Protein AF-A0A6J6ED28-F1 (afdb_monomer_lite)

Organism: NCBI:txid449393

Sequence (112 aa):
MGGDTSVIHVATDVDQGWDELAPYAMHEVNAYGDWAASAGIEGATGFVRVNDSDALRATGQYRVVTPEELVAELTEKGPFAFCMLHPLVGGLPPEFAWKSLKLIETQVIPNL

Foldseek 3Di:
DQEDQAAEFEDQDQVVLLVLPVVQQLLQLQVVQVVCVVVVNHPVVLRHHDDDSVSVVVSSNYGYYYLVVLQVSQVVSPDPYDYDHDLCRNNRDVVSSVNRVVCCVPRNVVSD

Radius of gyration: 14.66 Å; chains: 1; bounding box: 36×24×38 Å

Structure (mmCIF, N/CA/C/O backbone):
data_AF-A0A6J6ED28-F1
#
_entry.id   AF-A0A6J6ED28-F1
#
loop_
_atom_site.group_PDB
_atom_site.id
_atom_site.type_symbol
_atom_site.label_atom_id
_atom_site.label_alt_id
_atom_site.label_comp_id
_atom_site.label_asym_id
_atom_site.label_entity_id
_atom_site.label_seq_id
_atom_site.pdbx_PDB_ins_code
_atom_site.Cartn_x
_atom_site.Cartn_y
_atom_site.Cartn_z
_atom_site.occupancy
_atom_site.B_iso_or_equiv
_atom_site.auth_seq_id
_atom_site.auth_comp_id
_atom_site.auth_asym_id
_atom_site.auth_atom_id
_atom_site.pdbx_PDB_model_num
ATOM 1 N N . MET A 1 1 ? 11.953 -8.978 17.058 1.00 42.72 1 MET A N 1
ATOM 2 C CA . MET A 1 1 ? 11.614 -7.725 16.349 1.00 42.72 1 MET A CA 1
ATOM 3 C C . MET A 1 1 ? 10.558 -8.101 15.327 1.00 42.72 1 MET A C 1
ATOM 5 O O . MET A 1 1 ? 10.842 -8.989 14.540 1.00 42.72 1 MET A O 1
ATOM 9 N N . GLY A 1 2 ? 9.331 -7.590 15.458 1.00 48.22 2 GLY A N 1
ATOM 10 C CA . GLY A 1 2 ? 8.133 -8.209 14.863 1.00 48.22 2 GLY A CA 1
ATOM 11 C C . GLY A 1 2 ? 7.324 -7.321 13.916 1.00 48.22 2 GLY A C 1
ATOM 12 O O . GLY A 1 2 ? 6.167 -7.632 13.669 1.00 48.22 2 GLY A O 1
ATOM 13 N N . GLY A 1 3 ? 7.882 -6.214 13.422 1.00 54.81 3 GLY A N 1
ATOM 14 C CA . GLY A 1 3 ? 7.189 -5.363 12.452 1.00 54.81 3 GLY A CA 1
ATOM 15 C C . GLY A 1 3 ? 7.421 -5.815 11.014 1.00 54.81 3 GLY A C 1
ATOM 16 O O . GLY A 1 3 ? 8.478 -6.355 10.687 1.00 54.81 3 GLY A O 1
ATOM 17 N N . ASP A 1 4 ? 6.409 -5.591 10.182 1.00 71.56 4 ASP A N 1
ATOM 18 C CA . ASP A 1 4 ? 6.490 -5.743 8.730 1.00 71.56 4 ASP A CA 1
ATOM 19 C C . ASP A 1 4 ? 7.058 -4.439 8.143 1.00 71.56 4 ASP A C 1
ATOM 21 O O . ASP A 1 4 ? 6.666 -3.348 8.565 1.00 71.56 4 ASP A O 1
ATOM 25 N N . THR A 1 5 ? 8.017 -4.538 7.221 1.00 84.81 5 THR A N 1
ATOM 26 C CA . THR A 1 5 ? 8.599 -3.374 6.532 1.00 84.81 5 THR A CA 1
ATOM 27 C C . THR A 1 5 ? 7.833 -2.997 5.270 1.00 84.81 5 THR A C 1
ATOM 29 O O . THR A 1 5 ? 8.268 -2.096 4.560 1.00 84.81 5 THR A O 1
ATOM 32 N N . SER A 1 6 ? 6.724 -3.670 4.966 1.00 92.69 6 SER A N 1
ATOM 33 C CA . SER A 1 6 ? 5.786 -3.246 3.933 1.00 92.69 6 SER A CA 1
ATOM 34 C C . SER A 1 6 ? 5.198 -1.868 4.244 1.00 92.69 6 SER A C 1
ATOM 36 O O . SER A 1 6 ? 4.868 -1.571 5.396 1.00 92.69 6 SER A O 1
ATOM 38 N N . VAL A 1 7 ? 4.982 -1.064 3.210 1.00 95.06 7 VAL A N 1
ATOM 39 C CA . VAL A 1 7 ? 4.215 0.177 3.289 1.00 95.06 7 VAL A CA 1
ATOM 40 C C . VAL A 1 7 ? 2.747 -0.159 3.532 1.00 95.06 7 VAL A C 1
ATOM 42 O O . VAL A 1 7 ? 2.135 -0.878 2.741 1.00 95.06 7 VAL A O 1
ATOM 45 N N . ILE A 1 8 ? 2.166 0.410 4.584 1.00 97.06 8 ILE A N 1
ATOM 46 C CA . ILE A 1 8 ? 0.740 0.292 4.879 1.00 97.06 8 ILE A CA 1
ATOM 47 C C . ILE A 1 8 ? -0.027 1.511 4.358 1.00 97.06 8 ILE A C 1
ATOM 49 O O . ILE A 1 8 ? 0.326 2.660 4.638 1.00 97.06 8 ILE A O 1
ATOM 53 N N . HIS A 1 9 ? -1.125 1.244 3.654 1.00 97.88 9 HIS A N 1
ATOM 54 C CA . HIS A 1 9 ? -2.189 2.199 3.367 1.00 97.88 9 HIS A CA 1
ATOM 55 C C . HIS A 1 9 ? -3.496 1.687 3.986 1.00 97.88 9 HIS A C 1
ATOM 57 O O . HIS A 1 9 ? -3.907 0.560 3.722 1.00 97.88 9 HIS A O 1
ATOM 63 N N . VAL A 1 10 ? -4.145 2.488 4.832 1.00 98.31 10 VAL A N 1
ATOM 64 C CA . VAL A 1 10 ? -5.387 2.086 5.503 1.00 98.31 10 VAL A CA 1
ATOM 65 C C . VAL A 1 10 ? -6.585 2.596 4.712 1.00 98.31 10 VAL A C 1
ATOM 67 O O . VAL A 1 10 ? -6.660 3.785 4.405 1.00 98.31 10 VAL A O 1
ATOM 70 N N . ALA A 1 11 ? -7.531 1.710 4.411 1.00 98.38 11 ALA A N 1
ATOM 71 C CA . ALA A 1 11 ? -8.767 2.032 3.705 1.00 98.38 11 ALA A CA 1
ATOM 72 C C . ALA A 1 11 ? -9.943 1.233 4.283 1.00 98.38 11 ALA A C 1
ATOM 74 O O . ALA A 1 11 ? -9.768 0.115 4.748 1.00 98.38 11 ALA A O 1
ATOM 75 N N . THR A 1 12 ? -11.157 1.784 4.250 1.00 98.06 12 THR A N 1
ATOM 76 C CA . THR A 1 12 ? -12.366 1.054 4.692 1.00 98.06 12 THR A CA 1
ATOM 77 C C . THR A 1 12 ? -12.827 -0.003 3.687 1.00 98.06 12 THR A C 1
ATOM 79 O O . THR A 1 12 ? -13.580 -0.901 4.044 1.00 98.06 12 THR A O 1
ATOM 82 N N . ASP A 1 13 ? -12.396 0.123 2.432 1.00 98.19 13 ASP A N 1
ATOM 83 C CA . ASP A 1 13 ? -12.582 -0.849 1.359 1.00 98.19 13 ASP A CA 1
ATOM 84 C C . ASP A 1 13 ? -11.204 -1.102 0.735 1.00 98.19 13 ASP A C 1
ATOM 86 O O . ASP A 1 13 ? -10.541 -0.170 0.267 1.00 98.19 13 ASP A O 1
ATOM 90 N N . VAL A 1 14 ? -10.746 -2.352 0.798 1.00 98.00 14 VAL A N 1
ATOM 91 C CA . VAL A 1 14 ? -9.396 -2.736 0.372 1.00 98.00 14 VAL A CA 1
ATOM 92 C C . VAL A 1 14 ? -9.225 -2.600 -1.138 1.00 98.00 14 VAL A C 1
ATOM 94 O O . VAL A 1 14 ? -8.169 -2.156 -1.588 1.00 98.00 14 VAL A O 1
ATOM 97 N N . ASP A 1 15 ? -10.245 -2.939 -1.924 1.00 97.62 15 ASP A N 1
ATOM 98 C CA . ASP A 1 15 ? -10.158 -2.862 -3.381 1.00 97.62 15 ASP A CA 1
ATOM 99 C C . ASP A 1 15 ? -10.148 -1.405 -3.840 1.00 97.62 15 ASP A C 1
ATOM 101 O O . ASP A 1 15 ? -9.282 -1.023 -4.627 1.00 97.62 15 ASP A O 1
ATOM 105 N N . GLN A 1 16 ? -11.000 -0.558 -3.253 1.00 96.69 16 GLN A N 1
ATOM 106 C CA . GLN A 1 16 ? -10.952 0.882 -3.508 1.00 96.69 16 GLN A CA 1
ATOM 107 C C . GLN A 1 16 ? -9.605 1.491 -3.095 1.00 96.69 16 GLN A C 1
ATOM 109 O O . GLN A 1 16 ? -9.049 2.313 -3.823 1.00 96.69 16 GLN A O 1
ATOM 114 N N . GLY A 1 17 ? -9.065 1.104 -1.937 1.00 97.50 17 GLY A N 1
ATOM 115 C CA . GLY A 1 17 ? -7.763 1.598 -1.491 1.00 97.50 17 GLY A CA 1
ATOM 116 C C . GLY A 1 17 ? -6.635 1.197 -2.445 1.00 97.50 17 GLY A C 1
ATOM 117 O O . GLY A 1 17 ? -5.715 1.981 -2.678 1.00 97.50 17 GLY A O 1
ATOM 118 N N . TRP A 1 18 ? -6.717 0.015 -3.060 1.00 98.00 18 TRP A N 1
ATOM 119 C CA . TRP A 1 18 ? -5.779 -0.383 -4.107 1.00 98.00 18 TRP A CA 1
ATOM 120 C C . TRP A 1 18 ? -5.971 0.388 -5.408 1.00 98.00 18 TRP A C 1
ATOM 122 O O . TRP A 1 18 ? -4.967 0.752 -6.018 1.00 98.00 18 TRP A O 1
ATOM 132 N N . ASP A 1 19 ? -7.206 0.665 -5.819 1.00 97.50 19 ASP A N 1
ATOM 133 C CA . ASP A 1 19 ? -7.478 1.504 -6.991 1.00 97.50 19 ASP A CA 1
ATOM 134 C C . ASP A 1 19 ? -6.883 2.914 -6.818 1.00 97.50 19 ASP A C 1
ATOM 136 O O . ASP A 1 19 ? -6.331 3.479 -7.765 1.00 97.50 19 ASP A O 1
ATOM 140 N N . GLU A 1 20 ? -6.937 3.466 -5.599 1.00 96.19 20 GLU A N 1
ATOM 141 C CA . GLU A 1 20 ? -6.326 4.757 -5.256 1.00 96.19 20 GLU A CA 1
ATOM 142 C C . GLU A 1 20 ? -4.785 4.677 -5.195 1.00 96.19 20 GLU A C 1
ATOM 144 O O . GLU A 1 20 ? -4.099 5.562 -5.708 1.00 96.19 20 GLU A O 1
ATOM 149 N N . LEU A 1 21 ? -4.219 3.625 -4.591 1.00 97.81 21 LEU A N 1
ATOM 150 C CA . LEU A 1 21 ? -2.780 3.497 -4.323 1.00 97.81 21 LEU A CA 1
ATOM 151 C C . LEU A 1 21 ? -1.957 3.014 -5.529 1.00 97.81 21 LEU A C 1
ATOM 153 O O . LEU A 1 21 ? -0.855 3.518 -5.776 1.00 97.81 21 LEU A O 1
ATOM 157 N N . ALA A 1 22 ? -2.447 1.998 -6.246 1.00 97.69 22 ALA A N 1
ATOM 158 C CA . ALA A 1 22 ? -1.650 1.206 -7.182 1.00 97.69 22 ALA A CA 1
ATOM 159 C C . ALA A 1 22 ? -0.967 2.035 -8.280 1.00 97.69 22 ALA A C 1
ATOM 161 O O . ALA A 1 22 ? 0.220 1.799 -8.507 1.00 97.69 22 ALA A O 1
ATOM 162 N N . PRO A 1 23 ? -1.614 3.029 -8.925 1.00 97.69 23 PRO A N 1
ATOM 163 C CA . PRO A 1 23 ? -0.958 3.815 -9.971 1.00 97.69 23 PRO A CA 1
ATOM 164 C C . PRO A 1 23 ? 0.323 4.514 -9.490 1.00 97.69 23 PRO A C 1
ATOM 166 O O . PRO A 1 23 ? 1.302 4.600 -10.232 1.00 97.69 23 PRO A O 1
ATOM 169 N N . TYR A 1 24 ? 0.341 4.970 -8.235 1.00 98.00 24 TYR A N 1
ATOM 170 C CA . TYR A 1 24 ? 1.455 5.714 -7.646 1.00 98.00 24 TYR A CA 1
ATOM 171 C C . TYR A 1 24 ? 2.542 4.782 -7.112 1.00 98.00 24 TYR A C 1
ATOM 173 O O . TYR A 1 24 ? 3.724 4.983 -7.387 1.00 98.00 24 TYR A O 1
ATOM 181 N N . ALA A 1 25 ? 2.153 3.709 -6.423 1.00 97.44 25 ALA A N 1
ATOM 182 C CA . ALA A 1 25 ? 3.096 2.695 -5.962 1.00 97.44 25 ALA A CA 1
ATOM 183 C C . ALA A 1 25 ? 3.784 1.977 -7.138 1.00 97.44 25 ALA A C 1
ATOM 185 O O . ALA A 1 25 ? 4.997 1.781 -7.117 1.00 97.44 25 ALA A O 1
ATOM 186 N N . MET A 1 26 ? 3.054 1.670 -8.218 1.00 97.81 26 MET A N 1
ATOM 187 C CA . MET A 1 26 ? 3.650 1.134 -9.446 1.00 97.81 26 MET A CA 1
ATOM 188 C C . MET A 1 26 ? 4.622 2.128 -10.086 1.00 97.81 26 MET A C 1
ATOM 190 O O . MET A 1 26 ? 5.671 1.714 -10.574 1.00 97.81 26 MET A O 1
ATOM 194 N N . HIS A 1 27 ? 4.299 3.427 -10.095 1.00 97.44 27 HIS A N 1
ATOM 195 C CA . HIS A 1 27 ? 5.219 4.448 -10.596 1.00 97.44 27 HIS A CA 1
ATOM 196 C C . HIS A 1 27 ? 6.531 4.458 -9.800 1.00 97.44 27 HIS A C 1
ATOM 198 O O . HIS A 1 27 ? 7.600 4.420 -10.408 1.00 97.44 27 HIS A O 1
ATOM 204 N N . GLU A 1 28 ? 6.452 4.446 -8.467 1.00 96.25 28 GLU A N 1
ATOM 205 C CA . GLU A 1 28 ? 7.617 4.396 -7.578 1.00 96.25 28 GLU A CA 1
ATOM 206 C C . GLU A 1 28 ? 8.470 3.151 -7.847 1.00 96.25 28 GLU A C 1
ATOM 208 O O . GLU A 1 28 ? 9.645 3.257 -8.204 1.00 96.25 28 GLU A O 1
ATOM 213 N N . VAL A 1 29 ? 7.859 1.969 -7.759 1.00 95.69 29 VAL A N 1
ATOM 214 C CA . VAL A 1 29 ? 8.539 0.681 -7.934 1.00 95.69 29 VAL A CA 1
ATOM 215 C C . VAL A 1 29 ? 9.192 0.570 -9.308 1.00 95.69 29 VAL A C 1
ATOM 217 O O . VAL A 1 29 ? 10.341 0.142 -9.412 1.00 95.69 29 VAL A O 1
ATOM 220 N N . ASN A 1 30 ? 8.496 0.985 -10.366 1.00 96.81 30 ASN A N 1
ATOM 221 C CA . ASN A 1 30 ? 9.027 0.912 -11.723 1.00 96.81 30 ASN A CA 1
ATOM 222 C C . ASN A 1 30 ? 10.155 1.921 -11.946 1.00 96.81 30 ASN A C 1
ATOM 224 O O . ASN A 1 30 ? 11.156 1.566 -12.562 1.00 96.81 30 ASN A O 1
ATOM 228 N N . ALA A 1 31 ? 10.046 3.142 -11.415 1.00 96.06 31 ALA A N 1
ATOM 229 C CA . ALA A 1 31 ? 11.108 4.140 -11.520 1.00 96.06 31 ALA A CA 1
ATOM 230 C C . ALA A 1 31 ? 12.390 3.684 -10.804 1.00 96.06 31 ALA A C 1
ATOM 232 O O . ALA A 1 31 ? 13.479 3.757 -11.378 1.00 96.06 31 ALA A O 1
ATOM 233 N N . TYR A 1 32 ? 12.269 3.165 -9.578 1.00 94.12 32 TYR A N 1
ATOM 234 C CA . TYR A 1 32 ? 13.416 2.635 -8.839 1.00 94.12 32 TYR A CA 1
ATOM 235 C C . TYR A 1 32 ? 13.956 1.336 -9.443 1.00 94.12 32 TYR A C 1
ATOM 237 O O . TYR A 1 32 ? 15.171 1.139 -9.448 1.00 94.12 32 TYR A O 1
ATOM 245 N N . GLY A 1 33 ? 13.089 0.478 -9.983 1.00 94.38 33 GLY A N 1
ATOM 246 C CA . GLY A 1 33 ? 13.486 -0.738 -10.691 1.00 94.38 33 GLY A CA 1
ATOM 247 C C . GLY A 1 33 ? 14.286 -0.435 -11.960 1.00 94.38 33 GLY A C 1
ATOM 248 O O . GLY A 1 33 ? 15.363 -0.997 -12.157 1.00 94.38 33 GLY A O 1
ATOM 249 N N . ASP A 1 34 ? 13.814 0.506 -12.782 1.00 94.62 34 ASP A N 1
ATOM 250 C CA . ASP A 1 34 ? 14.508 0.940 -13.999 1.00 94.62 34 ASP A CA 1
ATOM 251 C C . ASP A 1 34 ? 15.860 1.589 -13.664 1.00 94.62 34 ASP A C 1
ATOM 253 O O . ASP A 1 34 ? 16.875 1.296 -14.301 1.00 94.62 34 ASP A O 1
ATOM 257 N N . TRP A 1 35 ? 15.900 2.431 -12.626 1.00 94.81 35 TRP A N 1
ATOM 258 C CA . TRP A 1 35 ? 17.147 3.009 -12.132 1.00 94.81 35 TRP A CA 1
ATOM 259 C C . TRP A 1 35 ? 18.133 1.929 -11.668 1.00 94.81 35 TRP A C 1
ATOM 261 O O . TRP A 1 35 ? 19.289 1.941 -12.096 1.00 94.81 35 TRP A O 1
ATOM 271 N N . ALA A 1 36 ? 17.687 0.976 -10.846 1.00 94.06 36 ALA A N 1
ATOM 272 C CA . ALA A 1 36 ? 18.531 -0.095 -10.323 1.00 94.06 36 ALA A CA 1
ATOM 273 C C . ALA A 1 36 ? 19.125 -0.956 -11.448 1.00 94.06 36 ALA A C 1
ATOM 275 O O . ALA A 1 36 ? 20.327 -1.221 -11.440 1.00 94.06 36 ALA A O 1
ATOM 276 N N . ALA A 1 37 ? 18.310 -1.309 -12.446 1.00 92.69 37 ALA A N 1
ATOM 277 C CA . ALA A 1 37 ? 18.763 -2.025 -13.634 1.00 92.69 37 ALA A CA 1
ATOM 278 C C . ALA A 1 37 ? 19.784 -1.208 -14.446 1.00 92.69 37 ALA A C 1
ATOM 280 O O . ALA A 1 37 ? 20.801 -1.737 -14.888 1.00 92.69 37 ALA A O 1
ATOM 281 N N . SER A 1 38 ? 19.567 0.103 -14.606 1.00 93.94 38 SER A N 1
ATOM 282 C CA . SER A 1 38 ? 20.517 0.975 -15.317 1.00 93.94 38 SER A CA 1
ATOM 283 C C . SER A 1 38 ? 21.874 1.094 -14.611 1.00 93.94 38 SER A C 1
ATOM 285 O O . SER A 1 38 ? 22.899 1.308 -15.258 1.00 93.94 38 SER A O 1
ATOM 287 N N . ALA A 1 39 ? 21.880 0.937 -13.286 1.00 94.31 39 ALA A N 1
ATOM 288 C CA . ALA A 1 39 ? 23.067 0.993 -12.446 1.00 94.31 39 ALA A CA 1
ATOM 289 C C . ALA A 1 39 ? 23.734 -0.383 -12.232 1.00 94.31 39 ALA A C 1
ATOM 291 O O . ALA A 1 39 ? 24.778 -0.440 -11.582 1.00 94.31 39 ALA A O 1
ATOM 292 N N . GLY A 1 40 ? 23.172 -1.475 -12.773 1.00 93.06 40 GLY A N 1
ATOM 293 C CA . GLY A 1 40 ? 23.692 -2.839 -12.602 1.00 93.06 40 GLY A CA 1
ATOM 294 C C . GLY A 1 40 ? 23.593 -3.360 -11.164 1.00 93.06 40 GLY A C 1
ATOM 295 O O . GLY A 1 40 ? 24.446 -4.130 -10.721 1.00 93.06 40 GLY A O 1
ATOM 296 N N . ILE A 1 41 ? 22.609 -2.866 -10.406 1.00 91.75 41 ILE A N 1
ATOM 297 C CA . ILE A 1 41 ? 22.349 -3.230 -9.004 1.00 91.75 41 ILE A CA 1
ATOM 298 C C . ILE A 1 41 ? 20.939 -3.802 -8.823 1.00 91.75 41 ILE A C 1
ATOM 300 O O . ILE A 1 41 ? 20.355 -3.724 -7.735 1.00 91.75 41 ILE A O 1
ATOM 304 N N . GLU A 1 42 ? 20.369 -4.365 -9.888 1.00 81.94 42 GLU A N 1
ATOM 305 C CA . GLU A 1 42 ? 19.097 -5.071 -9.835 1.00 81.94 42 GLU A CA 1
ATOM 306 C C . GLU A 1 42 ? 19.115 -6.144 -8.727 1.00 81.94 42 GLU A C 1
ATOM 308 O O . GLU A 1 42 ? 20.035 -6.951 -8.609 1.00 81.94 42 GLU A O 1
ATOM 313 N N . GLY A 1 43 ? 18.111 -6.114 -7.845 1.00 78.25 43 GLY A N 1
ATOM 314 C CA . GLY A 1 43 ? 17.999 -7.022 -6.696 1.00 78.25 43 GLY A CA 1
ATOM 315 C C . GLY A 1 43 ? 18.609 -6.517 -5.383 1.00 78.25 43 GLY A C 1
ATOM 316 O O . GLY A 1 43 ? 18.204 -6.991 -4.325 1.00 78.25 43 GLY A O 1
ATOM 317 N N . ALA A 1 44 ? 19.497 -5.516 -5.401 1.00 84.31 44 ALA A N 1
ATOM 318 C CA . ALA A 1 44 ? 20.023 -4.923 -4.164 1.00 84.31 44 ALA A CA 1
ATOM 319 C C . ALA A 1 44 ? 19.026 -3.963 -3.491 1.00 84.31 44 ALA A C 1
ATOM 321 O O . ALA A 1 44 ? 19.082 -3.746 -2.283 1.00 84.31 44 ALA A O 1
ATOM 322 N N . THR A 1 45 ? 18.122 -3.375 -4.275 1.00 85.25 45 THR A N 1
ATOM 323 C CA . THR A 1 45 ? 17.170 -2.352 -3.815 1.00 85.25 45 THR A CA 1
ATOM 324 C C . THR A 1 45 ? 15.825 -2.934 -3.384 1.00 85.25 45 THR A C 1
ATOM 326 O O . THR A 1 45 ? 15.045 -2.246 -2.737 1.00 85.25 45 THR A O 1
ATOM 329 N N . GLY A 1 46 ? 15.528 -4.177 -3.777 1.00 83.94 46 GLY A N 1
ATOM 330 C CA . GLY A 1 46 ? 14.207 -4.791 -3.634 1.00 83.94 46 GLY A CA 1
ATOM 331 C C . GLY A 1 46 ? 13.164 -4.305 -4.649 1.00 83.94 46 GLY A C 1
ATOM 332 O O . GLY A 1 46 ? 12.160 -4.984 -4.833 1.00 83.94 46 GLY A O 1
ATOM 333 N N . PHE A 1 47 ? 13.387 -3.194 -5.356 1.00 87.81 47 PHE A N 1
ATOM 334 C CA . PHE A 1 47 ? 12.447 -2.695 -6.361 1.00 87.81 47 PHE A CA 1
ATOM 335 C C . PHE A 1 47 ? 12.589 -3.466 -7.674 1.00 87.81 47 PHE A C 1
ATOM 337 O O . PHE A 1 47 ? 13.648 -3.461 -8.305 1.00 87.81 47 PHE A O 1
ATOM 344 N N . VAL A 1 48 ? 11.505 -4.123 -8.085 1.00 85.31 48 VAL A N 1
ATOM 345 C CA . VAL A 1 48 ? 11.415 -4.883 -9.335 1.00 85.31 48 VAL A CA 1
ATOM 346 C C . VAL A 1 48 ? 10.240 -4.354 -10.131 1.00 85.31 48 VAL A C 1
ATOM 348 O O . VAL A 1 48 ? 9.158 -4.174 -9.583 1.00 85.31 48 VAL A O 1
ATOM 351 N N . ARG A 1 49 ? 10.445 -4.136 -11.430 1.00 91.56 49 ARG A N 1
ATOM 352 C CA . ARG A 1 49 ? 9.394 -3.644 -12.317 1.00 91.56 49 ARG A CA 1
ATOM 353 C C . ARG A 1 49 ? 8.164 -4.561 -12.287 1.00 91.56 49 ARG A C 1
ATOM 355 O O . ARG A 1 49 ? 8.286 -5.771 -12.466 1.00 91.56 49 ARG A O 1
ATOM 362 N N . VAL A 1 50 ? 6.986 -3.966 -12.141 1.00 95.88 50 VAL A N 1
ATOM 363 C CA . VAL A 1 50 ? 5.672 -4.619 -12.173 1.00 95.88 50 VAL A CA 1
ATOM 364 C C . VAL A 1 50 ? 4.817 -4.061 -13.311 1.00 95.88 50 VAL A C 1
ATOM 366 O O . VAL A 1 50 ? 4.927 -2.888 -13.679 1.00 95.88 50 VAL A O 1
ATOM 369 N N . ASN A 1 51 ? 3.958 -4.909 -13.882 1.00 95.38 51 ASN A N 1
ATOM 370 C CA . A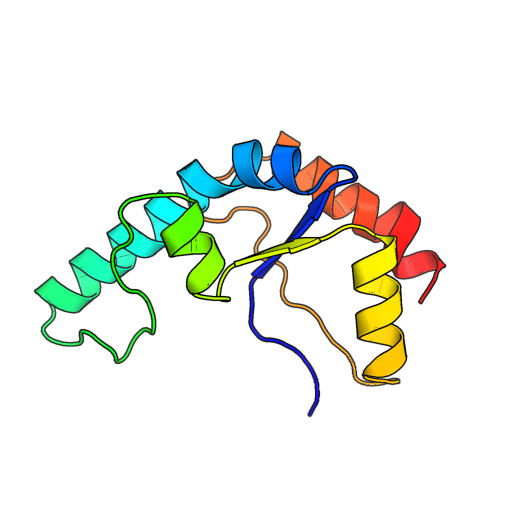SN A 1 51 ? 3.149 -4.560 -15.056 1.00 95.38 51 ASN A CA 1
ATOM 371 C C . ASN A 1 51 ? 1.693 -4.206 -14.720 1.00 95.38 51 ASN A C 1
ATOM 373 O O . ASN A 1 51 ? 1.037 -3.546 -15.522 1.00 95.38 51 ASN A O 1
ATOM 377 N N . ASP A 1 52 ? 1.201 -4.607 -13.548 1.00 96.81 52 ASP A N 1
ATOM 378 C CA . ASP A 1 52 ? -0.178 -4.399 -13.106 1.00 96.81 52 ASP A CA 1
ATOM 379 C C . ASP A 1 52 ? -0.287 -4.384 -11.567 1.00 96.81 52 ASP A C 1
ATOM 381 O O . ASP A 1 52 ? 0.693 -4.619 -10.849 1.00 96.81 52 ASP A O 1
ATOM 385 N N . SER A 1 53 ? -1.484 -4.052 -11.067 1.00 96.69 53 SER A N 1
ATOM 386 C CA . SER A 1 53 ? -1.771 -3.967 -9.629 1.00 96.69 53 SER A CA 1
ATOM 387 C C . SER A 1 53 ? -1.635 -5.322 -8.935 1.00 96.69 53 SER A C 1
ATOM 389 O O . SER A 1 53 ? -1.127 -5.370 -7.820 1.00 96.69 53 SER A O 1
ATOM 391 N N . ASP A 1 54 ? -2.011 -6.426 -9.583 1.00 96.75 54 ASP A N 1
ATOM 392 C CA . ASP A 1 54 ? -1.919 -7.761 -8.983 1.00 96.75 54 ASP A CA 1
ATOM 393 C C . ASP A 1 54 ? -0.458 -8.176 -8.775 1.00 96.75 54 ASP A C 1
ATOM 395 O O . ASP A 1 54 ? -0.090 -8.673 -7.708 1.00 96.75 54 ASP A O 1
ATOM 399 N N . ALA A 1 55 ? 0.407 -7.893 -9.751 1.00 96.75 55 ALA A N 1
ATOM 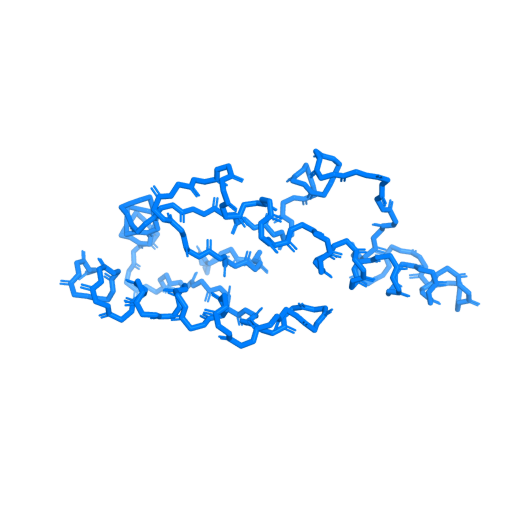400 C CA . ALA A 1 55 ? 1.845 -8.079 -9.631 1.00 96.75 55 ALA A CA 1
ATOM 401 C C . ALA A 1 55 ? 2.433 -7.210 -8.510 1.00 96.75 55 ALA A C 1
ATOM 403 O O . ALA A 1 55 ? 3.272 -7.696 -7.752 1.00 96.75 55 ALA A O 1
ATOM 404 N N . LEU A 1 56 ? 1.974 -5.959 -8.362 1.00 96.44 56 LEU A N 1
ATOM 405 C CA . LEU A 1 56 ? 2.368 -5.091 -7.248 1.00 96.44 56 LEU A CA 1
ATOM 406 C C . LEU A 1 56 ? 1.933 -5.675 -5.894 1.00 96.44 56 LEU A C 1
ATOM 408 O O . LEU A 1 56 ? 2.759 -5.773 -4.987 1.00 96.44 56 LEU A O 1
ATOM 412 N N . ARG A 1 57 ? 0.670 -6.099 -5.760 1.00 95.75 57 ARG A N 1
ATOM 413 C CA . ARG A 1 57 ? 0.120 -6.742 -4.551 1.00 95.75 57 ARG A CA 1
ATOM 414 C C . ARG A 1 57 ? 0.951 -7.964 -4.156 1.00 95.75 57 ARG A C 1
ATOM 416 O O . ARG A 1 57 ? 1.317 -8.120 -2.993 1.00 95.75 57 ARG A O 1
ATOM 423 N N . ALA A 1 58 ? 1.314 -8.792 -5.136 1.00 94.81 58 ALA A N 1
ATOM 424 C CA . ALA A 1 58 ? 2.103 -10.002 -4.929 1.00 94.81 58 ALA A CA 1
ATOM 425 C C . ALA A 1 58 ? 3.533 -9.739 -4.421 1.00 94.81 58 ALA A C 1
ATOM 427 O O . ALA A 1 58 ? 4.146 -10.647 -3.861 1.00 94.81 58 ALA A O 1
ATOM 428 N N . THR A 1 59 ? 4.070 -8.519 -4.572 1.00 92.69 59 THR A N 1
ATOM 429 C CA . THR A 1 59 ? 5.389 -8.172 -4.010 1.00 92.69 59 THR A CA 1
ATOM 430 C C . THR A 1 59 ? 5.397 -8.150 -2.482 1.00 92.69 59 THR A C 1
ATOM 432 O O . THR A 1 59 ? 6.459 -8.297 -1.881 1.00 92.69 59 THR A O 1
ATOM 435 N N . GLY A 1 60 ? 4.243 -7.901 -1.850 1.00 93.12 60 GLY A N 1
ATOM 436 C CA . GLY A 1 60 ? 4.137 -7.665 -0.409 1.00 93.12 60 GLY A CA 1
ATOM 437 C C . GLY A 1 60 ? 4.786 -6.363 0.079 1.00 93.12 60 GLY A C 1
ATOM 438 O O . GLY A 1 60 ? 4.752 -6.086 1.272 1.00 93.12 60 GLY A O 1
ATOM 439 N N . GLN A 1 61 ? 5.362 -5.541 -0.808 1.00 93.31 61 GLN A N 1
ATOM 440 C CA . GLN A 1 61 ? 6.003 -4.274 -0.426 1.00 93.31 61 GLN A CA 1
ATOM 441 C C . GLN A 1 61 ? 4.994 -3.197 -0.045 1.00 93.31 61 GLN A C 1
ATOM 443 O O . GLN A 1 61 ? 5.314 -2.309 0.741 1.00 93.31 61 GLN A O 1
ATOM 448 N N . TYR A 1 62 ? 3.781 -3.293 -0.583 1.00 96.00 62 TYR A N 1
ATOM 449 C CA . TYR A 1 62 ? 2.667 -2.404 -0.299 1.00 96.00 62 TYR A CA 1
ATOM 450 C C . TYR A 1 62 ? 1.476 -3.251 0.104 1.00 96.00 62 TYR A C 1
ATOM 452 O O . TYR A 1 62 ? 1.209 -4.295 -0.496 1.00 96.00 62 TYR A O 1
ATOM 460 N N . ARG A 1 63 ? 0.756 -2.795 1.120 1.00 97.19 63 ARG A N 1
ATOM 461 C CA . ARG A 1 63 ? -0.435 -3.463 1.622 1.00 97.19 63 ARG A CA 1
ATOM 462 C C . ARG A 1 63 ? -1.513 -2.420 1.847 1.00 97.19 63 ARG A C 1
ATOM 464 O O . ARG A 1 63 ? -1.287 -1.422 2.532 1.00 97.19 63 ARG A O 1
ATOM 471 N N . VAL A 1 64 ? -2.683 -2.680 1.283 1.00 98.25 64 VAL A N 1
ATOM 472 C CA . VAL A 1 64 ? -3.912 -1.989 1.660 1.00 98.25 64 VAL A CA 1
ATOM 473 C C . VAL A 1 64 ? -4.640 -2.877 2.654 1.00 98.25 64 VAL A C 1
ATOM 475 O O . VAL A 1 64 ? -4.841 -4.058 2.375 1.00 98.25 64 VAL A O 1
ATOM 478 N N . VAL A 1 65 ? -4.982 -2.322 3.810 1.00 98.25 65 VAL A N 1
ATOM 479 C CA . VAL A 1 65 ? -5.657 -3.039 4.900 1.00 98.25 65 VAL A CA 1
ATOM 480 C C . VAL A 1 65 ? -6.762 -2.179 5.494 1.00 98.25 65 VAL A C 1
ATOM 482 O O . VAL A 1 65 ? -6.716 -0.947 5.427 1.00 98.25 65 VAL A O 1
ATOM 485 N N . THR A 1 66 ? -7.737 -2.827 6.113 1.00 98.69 66 THR A N 1
ATOM 486 C CA . THR A 1 66 ? -8.737 -2.156 6.945 1.00 98.69 66 THR A CA 1
ATOM 487 C C . THR A 1 66 ? -8.158 -1.737 8.300 1.00 98.69 66 THR A C 1
ATOM 489 O O . THR A 1 66 ? -7.145 -2.294 8.746 1.00 98.69 66 THR A O 1
ATOM 492 N N . PRO A 1 67 ? -8.769 -0.752 8.988 1.00 98.62 67 PRO A N 1
ATOM 493 C CA . PRO A 1 67 ? -8.387 -0.409 10.355 1.00 98.62 67 PRO A CA 1
ATOM 494 C C . PRO A 1 67 ? -8.421 -1.618 11.297 1.00 98.62 67 PRO A C 1
ATOM 496 O O . PRO A 1 67 ? -7.492 -1.810 12.079 1.00 98.62 67 PRO A O 1
ATOM 499 N N . GLU A 1 68 ? -9.456 -2.452 11.194 1.00 98.62 68 GLU A N 1
ATOM 500 C CA . GLU A 1 68 ? -9.659 -3.630 12.036 1.00 98.62 68 GLU A CA 1
ATOM 501 C C . GLU A 1 68 ? -8.571 -4.686 11.820 1.00 98.62 68 GLU A C 1
ATOM 503 O O . GLU A 1 68 ? -8.042 -5.234 12.789 1.00 98.62 68 GLU A O 1
ATOM 508 N N . GLU A 1 69 ? -8.198 -4.944 10.563 1.00 98.25 69 GLU A N 1
ATOM 509 C CA . GLU A 1 69 ? -7.101 -5.858 10.227 1.00 98.25 69 GLU A CA 1
ATOM 510 C C . GLU A 1 69 ? -5.766 -5.356 10.782 1.00 98.25 69 GLU A C 1
ATOM 512 O O . GLU A 1 69 ? -5.010 -6.139 11.360 1.00 98.25 69 GLU A O 1
ATOM 517 N N . LEU A 1 70 ? -5.484 -4.052 10.656 1.00 97.62 70 LEU A N 1
ATOM 518 C CA . LEU A 1 70 ? -4.236 -3.483 11.162 1.00 97.62 70 LEU A CA 1
ATOM 519 C C . LEU A 1 70 ? -4.162 -3.533 12.693 1.00 97.62 70 LEU A C 1
ATOM 521 O O . LEU A 1 70 ? -3.102 -3.840 13.237 1.00 97.62 70 LEU A O 1
ATOM 525 N N . VAL A 1 71 ? -5.271 -3.263 13.389 1.00 98.12 71 VAL A N 1
ATOM 526 C CA . VAL A 1 71 ? -5.354 -3.413 14.850 1.00 98.12 71 VAL A CA 1
ATOM 527 C C . VAL A 1 71 ? -5.073 -4.858 15.247 1.00 98.12 71 VAL A C 1
ATOM 529 O O . VAL A 1 71 ? -4.169 -5.097 16.043 1.00 98.12 71 VAL A O 1
ATOM 532 N N . ALA A 1 72 ? -5.781 -5.822 14.650 1.00 97.81 72 ALA A N 1
ATOM 533 C CA . ALA A 1 72 ? -5.604 -7.238 14.960 1.00 97.81 72 ALA A CA 1
ATOM 534 C C . ALA A 1 72 ? -4.149 -7.693 14.757 1.00 97.81 72 ALA A C 1
ATOM 536 O O . ALA A 1 72 ? -3.570 -8.329 15.640 1.00 97.81 72 ALA A O 1
ATOM 537 N N . GLU A 1 73 ? -3.535 -7.306 13.635 1.00 95.62 73 GLU A N 1
ATOM 538 C CA . GLU A 1 73 ? -2.145 -7.636 13.321 1.00 95.62 73 GLU A CA 1
ATOM 539 C C . GLU A 1 73 ? -1.155 -7.034 14.331 1.00 95.62 73 GLU A C 1
ATOM 541 O O . GLU A 1 73 ? -0.236 -7.716 14.794 1.00 95.62 73 GLU A O 1
ATOM 546 N N . LEU A 1 74 ? -1.310 -5.753 14.677 1.00 95.62 74 LEU A N 1
ATOM 547 C CA . LEU A 1 74 ? -0.409 -5.080 15.614 1.00 95.62 74 LEU A CA 1
ATOM 548 C C . LEU A 1 74 ? -0.573 -5.618 17.042 1.00 95.62 74 LEU A C 1
ATOM 550 O O . LEU A 1 74 ? 0.431 -5.826 17.725 1.00 95.62 74 LEU A O 1
ATOM 554 N N . THR A 1 75 ? -1.801 -5.915 17.475 1.00 96.25 75 THR A N 1
ATOM 555 C CA . THR A 1 75 ? -2.067 -6.547 18.773 1.00 96.25 75 THR A CA 1
ATOM 556 C C . THR A 1 75 ? -1.438 -7.940 18.854 1.00 96.25 75 THR A C 1
ATOM 558 O O . THR A 1 75 ? -0.783 -8.252 19.850 1.00 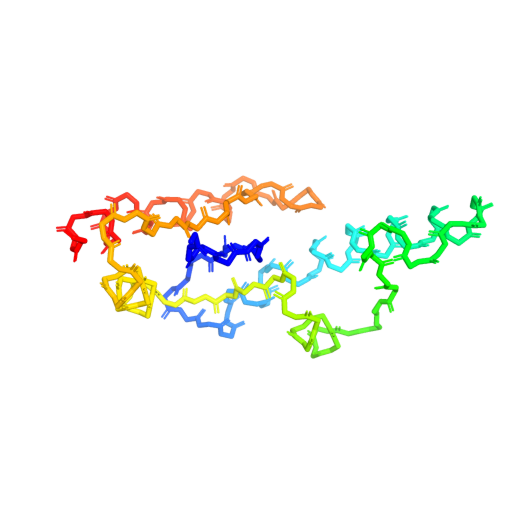96.25 75 THR A O 1
ATOM 561 N N . GLU A 1 76 ? -1.567 -8.766 17.808 1.00 95.88 76 GLU A N 1
ATOM 562 C CA . GLU A 1 76 ? -0.953 -10.103 17.751 1.00 95.88 76 GLU A CA 1
ATOM 563 C C . GLU A 1 76 ? 0.581 -10.036 17.845 1.00 95.88 76 GLU A C 1
ATOM 565 O O . GLU A 1 76 ? 1.211 -10.829 18.549 1.00 95.88 76 GLU A O 1
ATOM 570 N N . LYS A 1 77 ? 1.192 -9.042 17.190 1.00 93.38 77 LYS A N 1
ATOM 571 C CA . LYS A 1 77 ? 2.645 -8.798 17.211 1.00 93.38 77 LYS A CA 1
ATOM 572 C C . LYS A 1 77 ? 3.163 -8.270 18.558 1.00 93.38 77 LYS A C 1
ATOM 574 O O . LYS A 1 77 ? 4.376 -8.302 18.802 1.00 93.38 77 LYS A O 1
ATOM 579 N N . GLY A 1 78 ? 2.273 -7.831 19.448 1.00 93.50 78 GLY A N 1
ATOM 580 C CA . GLY A 1 78 ? 2.573 -7.469 20.830 1.00 93.50 78 GLY A CA 1
ATOM 581 C C . GLY A 1 78 ? 3.115 -6.042 21.023 1.00 93.50 78 GLY A C 1
ATOM 582 O O . GLY A 1 78 ? 3.121 -5.227 20.106 1.00 93.50 78 GLY A O 1
ATOM 583 N N . PRO A 1 79 ? 3.624 -5.708 22.225 1.00 90.56 79 PRO A N 1
ATOM 584 C CA . PRO A 1 79 ? 3.849 -4.321 22.667 1.00 90.56 79 PRO A CA 1
ATOM 585 C C . PRO A 1 79 ? 4.959 -3.559 21.924 1.00 90.56 79 PRO A C 1
ATOM 587 O O . PRO A 1 79 ? 5.139 -2.365 22.141 1.00 90.56 79 PRO A O 1
ATOM 590 N N . PHE A 1 80 ? 5.727 -4.242 21.073 1.00 90.38 80 PHE A N 1
ATOM 591 C CA . PHE A 1 80 ? 6.776 -3.643 20.242 1.00 90.38 80 PHE A CA 1
ATOM 592 C C . PHE A 1 80 ? 6.448 -3.732 18.746 1.00 90.38 80 PHE A C 1
ATOM 594 O O . PHE A 1 80 ? 7.349 -3.616 17.909 1.00 90.38 80 PHE A O 1
ATOM 601 N N . ALA A 1 81 ? 5.186 -4.003 18.407 1.00 92.3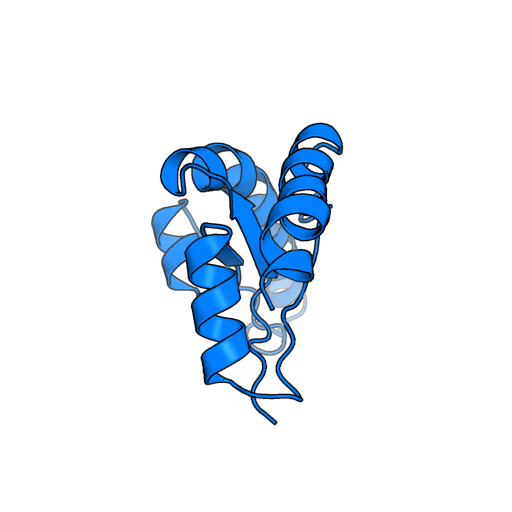1 81 ALA A N 1
ATOM 602 C CA . ALA A 1 81 ? 4.717 -3.985 17.036 1.00 92.31 81 ALA A CA 1
ATOM 603 C C . ALA A 1 81 ? 4.859 -2.583 16.436 1.00 92.31 81 ALA A C 1
ATOM 605 O O . ALA A 1 81 ? 4.687 -1.566 17.108 1.00 92.31 81 ALA A O 1
ATOM 606 N N . PHE A 1 82 ? 5.174 -2.542 15.148 1.00 92.38 82 PHE A N 1
ATOM 607 C CA . PHE A 1 82 ? 5.184 -1.320 14.363 1.00 92.38 82 PHE A CA 1
ATOM 608 C C . PHE A 1 82 ? 4.698 -1.630 12.949 1.00 92.38 82 PHE A C 1
ATOM 610 O O . PHE A 1 82 ? 4.797 -2.769 12.482 1.00 92.38 82 PHE A O 1
ATOM 617 N N . CYS A 1 83 ? 4.206 -0.599 12.272 1.00 93.81 83 CYS A N 1
ATOM 618 C CA . CYS A 1 83 ? 3.937 -0.603 10.840 1.00 93.81 83 CYS A CA 1
ATOM 619 C C . CYS A 1 83 ? 4.704 0.546 10.179 1.00 93.81 83 CYS A C 1
ATOM 621 O O . CYS A 1 83 ? 5.083 1.515 10.845 1.00 93.81 83 CYS A O 1
ATOM 623 N N . MET A 1 84 ? 4.956 0.431 8.876 1.00 95.12 84 MET A N 1
ATOM 624 C CA . MET A 1 84 ? 5.635 1.466 8.107 1.00 95.12 84 MET A CA 1
ATOM 625 C C . MET A 1 84 ? 4.620 2.270 7.296 1.00 95.12 84 MET A C 1
ATOM 627 O O . MET A 1 84 ? 3.829 1.711 6.539 1.00 95.12 84 MET A O 1
ATOM 631 N N . LEU A 1 85 ? 4.641 3.591 7.469 1.00 95.88 85 LEU A N 1
ATOM 632 C CA . LEU A 1 85 ? 3.788 4.516 6.730 1.00 95.88 85 LEU A CA 1
ATOM 633 C C . LEU A 1 85 ? 4.638 5.273 5.711 1.00 95.88 85 LEU A C 1
ATOM 635 O O . LEU A 1 85 ? 5.603 5.941 6.081 1.00 95.88 85 LEU A O 1
ATOM 639 N N . HIS A 1 86 ? 4.230 5.225 4.445 1.00 95.50 86 HIS A N 1
ATOM 640 C CA . HIS A 1 86 ? 4.799 6.038 3.365 1.00 95.50 86 HIS A CA 1
ATOM 641 C C . HIS A 1 86 ? 3.671 6.799 2.651 1.00 95.50 86 HIS A C 1
ATOM 643 O O . HIS A 1 86 ? 3.274 6.455 1.539 1.00 95.50 86 HIS A O 1
ATOM 649 N N . PRO A 1 87 ? 3.067 7.799 3.323 1.00 94.00 87 PRO A N 1
ATOM 650 C CA . PRO A 1 87 ? 1.783 8.372 2.920 1.00 94.00 87 PRO A CA 1
ATOM 651 C C . PRO A 1 87 ? 1.807 9.120 1.579 1.00 94.00 87 PRO A C 1
ATOM 653 O O . PRO A 1 87 ? 0.747 9.351 1.017 1.00 94.00 87 PRO A O 1
ATOM 656 N N . LEU A 1 88 ? 2.978 9.487 1.051 1.00 95.94 88 LEU A N 1
ATOM 657 C CA . LEU A 1 88 ? 3.132 10.196 -0.231 1.00 95.94 88 LEU A CA 1
ATOM 658 C C . LEU A 1 88 ? 3.876 9.353 -1.282 1.00 95.94 88 LEU A C 1
ATOM 660 O O . LEU A 1 88 ? 4.510 9.898 -2.188 1.00 95.94 88 LEU A O 1
ATOM 664 N N . VAL A 1 89 ? 3.806 8.027 -1.135 1.00 94.88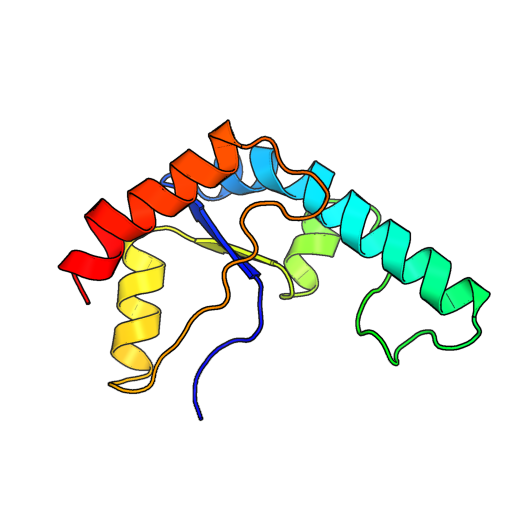 89 VAL A N 1
ATOM 665 C CA . VAL A 1 89 ? 4.310 7.010 -2.070 1.00 94.88 89 VAL A CA 1
ATOM 666 C C . VAL A 1 89 ? 4.127 7.412 -3.528 1.00 94.88 89 VAL A C 1
ATOM 668 O O . VAL A 1 89 ? 3.014 7.703 -3.957 1.00 94.88 89 VAL A O 1
ATOM 671 N N . GLY A 1 90 ? 5.224 7.448 -4.290 1.00 94.62 90 GLY A N 1
ATOM 672 C CA . GLY A 1 90 ? 5.188 7.732 -5.729 1.00 94.62 90 GLY A CA 1
ATOM 673 C C . GLY A 1 90 ? 4.468 9.024 -6.140 1.00 94.62 90 GLY A C 1
ATOM 674 O O . GLY A 1 90 ? 4.033 9.132 -7.285 1.00 94.62 90 GLY A O 1
ATOM 675 N N . GLY A 1 91 ? 4.308 9.991 -5.227 1.00 95.50 91 GLY A N 1
ATOM 676 C CA . GLY A 1 91 ? 3.537 11.211 -5.470 1.00 95.50 91 GLY A CA 1
ATOM 677 C C . GLY A 1 91 ? 2.023 11.060 -5.283 1.00 95.50 91 GLY A C 1
ATOM 678 O O . GLY A 1 91 ? 1.273 11.820 -5.896 1.00 95.50 91 GLY A O 1
ATOM 679 N N . LEU A 1 92 ? 1.575 10.105 -4.457 1.00 97.06 92 LEU A N 1
ATOM 680 C CA . LEU A 1 92 ? 0.170 9.934 -4.077 1.00 97.06 92 LEU A CA 1
ATOM 681 C C . LEU A 1 92 ? -0.433 11.282 -3.627 1.00 97.06 92 LEU A C 1
ATOM 683 O O . LEU A 1 92 ? 0.153 11.957 -2.771 1.00 97.06 92 LEU A O 1
ATOM 687 N N . PRO A 1 93 ? -1.597 11.681 -4.174 1.00 97.31 93 PRO A N 1
ATOM 688 C CA . PRO A 1 93 ? -2.246 12.924 -3.804 1.00 97.31 93 PRO A CA 1
ATOM 689 C C . PRO A 1 93 ? -2.493 13.035 -2.292 1.00 97.31 93 PRO A C 1
ATOM 691 O O . PRO A 1 93 ? -2.943 12.065 -1.664 1.00 97.31 93 PRO A O 1
ATOM 694 N N . PRO A 1 94 ? -2.231 14.210 -1.682 1.00 97.44 94 PRO A N 1
ATOM 695 C CA . PRO A 1 94 ? -2.368 14.397 -0.242 1.00 97.44 94 PRO A CA 1
ATOM 696 C C . PRO A 1 94 ? -3.748 14.030 0.306 1.00 97.44 94 PRO A C 1
ATOM 698 O O . PRO A 1 94 ? -3.852 13.597 1.446 1.00 97.44 94 PRO A O 1
ATOM 701 N N . GLU A 1 95 ? -4.818 14.186 -0.469 1.00 96.94 95 GLU A N 1
ATOM 702 C CA . GLU A 1 95 ? -6.168 13.810 -0.063 1.00 96.94 95 GLU A CA 1
ATOM 703 C C . GLU A 1 95 ? -6.297 12.316 0.259 1.00 96.94 95 GLU A C 1
ATOM 705 O O . GLU A 1 95 ? -6.897 11.982 1.280 1.00 96.94 95 GLU A O 1
ATOM 710 N N . PHE A 1 96 ? -5.694 11.425 -0.535 1.00 96.00 96 PHE A N 1
ATOM 711 C CA . PHE A 1 96 ? -5.714 9.979 -0.287 1.00 96.00 96 PHE A CA 1
ATOM 712 C C . PHE A 1 96 ? -4.815 9.616 0.894 1.00 96.00 96 PHE A C 1
ATOM 714 O O . PHE A 1 96 ? -5.208 8.848 1.773 1.00 96.00 96 PHE A O 1
ATOM 721 N N . ALA A 1 97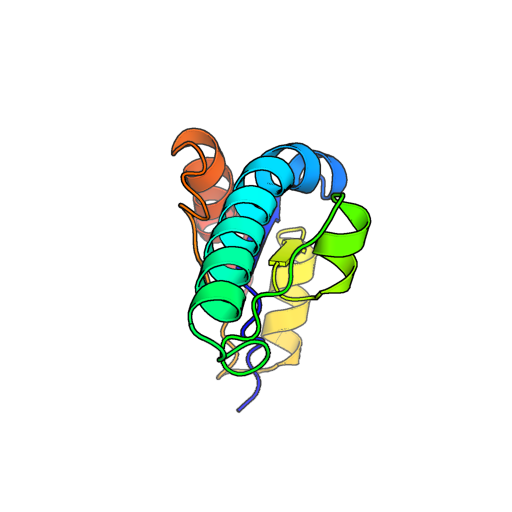 ? -3.647 10.256 0.983 1.00 96.88 97 ALA A N 1
ATOM 722 C CA . ALA A 1 97 ? -2.762 10.144 2.136 1.00 96.88 97 ALA A CA 1
ATOM 723 C C . ALA A 1 97 ? -3.489 10.499 3.446 1.00 96.88 97 ALA A C 1
ATOM 725 O O . ALA A 1 97 ? -3.452 9.751 4.424 1.00 96.88 97 ALA A O 1
ATOM 726 N N . TRP A 1 98 ? -4.211 11.623 3.451 1.00 97.94 98 TRP A N 1
ATOM 727 C CA . TRP A 1 98 ? -4.970 12.096 4.603 1.00 97.94 98 TRP A CA 1
ATOM 728 C C . TRP A 1 98 ? -6.136 11.187 4.975 1.00 97.94 98 TRP A C 1
ATOM 730 O O . TRP A 1 98 ? -6.416 11.066 6.167 1.00 97.94 98 TRP A O 1
ATOM 740 N N . LYS A 1 99 ? -6.817 10.554 4.009 1.00 97.38 99 LYS A N 1
ATOM 741 C CA . LYS A 1 99 ? -7.856 9.555 4.311 1.00 97.38 99 LYS A CA 1
ATOM 742 C C . LYS A 1 99 ? -7.274 8.422 5.163 1.00 97.38 99 LYS A C 1
ATOM 744 O O . LYS A 1 99 ? -7.778 8.179 6.256 1.00 97.38 99 LYS A O 1
ATOM 749 N N . SER A 1 100 ? -6.175 7.815 4.710 1.00 98.00 100 SER A N 1
ATOM 750 C CA . SER A 1 100 ? -5.483 6.733 5.426 1.00 98.00 100 SER A CA 1
ATOM 751 C C . SER A 1 100 ? -4.983 7.179 6.806 1.00 98.00 100 SER A C 1
ATOM 753 O O . SER A 1 100 ? -5.292 6.551 7.819 1.00 98.00 100 SER A O 1
ATOM 755 N N . LEU A 1 101 ? -4.298 8.327 6.889 1.00 98.31 101 LEU A N 1
ATOM 756 C CA . LEU A 1 101 ? -3.779 8.846 8.162 1.00 98.31 101 LEU A CA 1
ATOM 757 C C . LEU A 1 101 ? -4.888 9.148 9.181 1.00 98.31 101 LEU A C 1
ATOM 759 O O . LEU A 1 101 ? -4.713 8.877 10.367 1.00 98.31 101 LEU A O 1
ATOM 763 N N . LYS A 1 102 ? -6.043 9.658 8.738 1.00 98.62 102 LYS A N 1
ATOM 764 C CA . LYS A 1 102 ? -7.194 9.879 9.625 1.00 98.62 102 LYS A CA 1
ATOM 765 C C . LYS A 1 102 ? -7.796 8.573 10.127 1.00 98.62 102 LYS A C 1
ATOM 767 O O . LYS A 1 102 ? -8.220 8.519 11.277 1.00 98.62 102 LYS A O 1
ATOM 772 N N . LEU A 1 103 ? -7.837 7.522 9.307 1.00 98.62 103 LEU A N 1
ATOM 773 C CA . LEU A 1 103 ? -8.268 6.196 9.764 1.00 98.62 103 LEU A CA 1
ATOM 774 C C . LEU A 1 103 ? -7.304 5.645 10.819 1.00 98.62 103 LEU A C 1
ATOM 776 O O . LEU A 1 103 ? -7.748 5.133 11.844 1.00 98.62 103 LEU A O 1
ATOM 780 N N . ILE A 1 104 ? -5.997 5.838 10.632 1.00 98.31 104 ILE A N 1
ATOM 781 C CA . ILE A 1 104 ? -4.998 5.468 11.640 1.00 98.31 104 ILE A CA 1
ATOM 782 C C . ILE A 1 104 ? -5.240 6.224 12.953 1.00 98.31 104 ILE A C 1
ATOM 784 O O . ILE A 1 104 ? -5.330 5.606 14.012 1.00 98.31 104 ILE A O 1
ATOM 788 N N . GLU A 1 105 ? -5.393 7.547 12.887 1.00 98.44 105 GLU A N 1
ATOM 789 C CA . GLU A 1 105 ? -5.633 8.403 14.055 1.00 98.44 105 GLU A CA 1
ATOM 790 C C . GLU A 1 105 ? -6.926 8.042 14.799 1.00 98.44 105 GLU A C 1
ATOM 792 O O . GLU A 1 105 ? -6.940 7.995 16.027 1.00 98.44 105 GLU A O 1
ATOM 797 N N . THR A 1 106 ? -8.017 7.814 14.065 1.00 98.62 106 THR A N 1
ATOM 798 C CA . THR A 1 106 ? -9.367 7.742 14.649 1.00 98.62 106 THR A CA 1
ATOM 799 C C . THR A 1 106 ? -9.868 6.322 14.889 1.00 98.62 106 THR A C 1
ATOM 801 O O . THR A 1 106 ? -10.780 6.146 15.694 1.00 98.62 106 THR A O 1
ATOM 804 N N . GLN A 1 107 ? -9.296 5.317 14.220 1.00 98.62 107 GLN A N 1
ATOM 805 C CA . GLN A 1 107 ? -9.777 3.932 14.271 1.00 98.62 107 GLN A CA 1
ATOM 806 C C . GLN A 1 107 ? -8.687 2.908 14.585 1.00 98.62 107 GLN A C 1
ATOM 808 O O . GLN A 1 107 ? -9.011 1.868 15.146 1.00 98.62 107 GLN A O 1
ATOM 813 N N . VAL A 1 108 ? -7.412 3.177 14.293 1.00 98.12 108 VAL A N 1
ATOM 814 C CA . VAL A 1 108 ? -6.330 2.238 14.639 1.00 98.12 108 VAL A CA 1
ATOM 815 C C . VAL A 1 108 ? -5.789 2.550 16.028 1.00 98.12 108 VAL A C 1
ATOM 817 O O . VAL A 1 108 ? -5.990 1.769 16.947 1.00 98.12 108 VAL A O 1
ATOM 820 N N . ILE A 1 109 ? -5.171 3.721 16.216 1.00 97.31 109 ILE A N 1
ATOM 821 C CA . ILE A 1 109 ? -4.513 4.106 17.477 1.00 97.31 109 ILE A CA 1
ATOM 822 C C . ILE A 1 109 ? -5.433 3.973 18.707 1.00 97.31 109 ILE A C 1
ATOM 824 O O . ILE A 1 109 ? -4.965 3.453 19.718 1.00 97.31 109 ILE A O 1
ATOM 828 N N . PRO A 1 110 ? -6.717 4.384 18.672 1.00 98.06 110 PRO A N 1
ATOM 829 C CA . PRO A 1 110 ? -7.600 4.265 19.834 1.00 98.06 110 PRO A CA 1
ATOM 830 C C . PRO A 1 110 ? -8.006 2.828 20.188 1.00 98.06 110 PRO A C 1
ATOM 832 O O . PRO A 1 110 ? -8.530 2.615 21.278 1.00 98.06 110 PRO A O 1
ATOM 835 N N . ASN A 1 111 ? -7.812 1.872 19.273 1.00 97.25 111 ASN A N 1
ATOM 836 C CA . ASN A 1 111 ? -8.203 0.470 19.432 1.00 97.25 111 ASN A CA 1
ATOM 837 C C . ASN A 1 111 ? -6.996 -0.483 19.591 1.00 97.25 111 ASN A C 1
ATOM 839 O O . ASN A 1 111 ? -7.203 -1.695 19.612 1.00 97.25 111 ASN A O 1
ATOM 843 N N . LEU A 1 112 ? -5.767 0.047 19.694 1.00 92.56 112 LEU A N 1
ATOM 844 C CA . LEU A 1 112 ? -4.535 -0.714 19.962 1.00 92.56 112 LEU A CA 1
ATOM 845 C C . LEU A 1 112 ? -4.295 -0.994 21.452 1.00 92.56 112 LEU A C 1
ATOM 847 O O . LEU A 1 112 ? -4.701 -0.167 22.301 1.00 92.56 112 LEU A O 1
#

pLDDT: mean 93.79, std 8.72, range [42.72, 98.69]

Secondary structure (DSSP, 8-state):
-----SEEEE-SSHHHHHHHHHHHHHHHHHHHHHHHHHTT-TTTS-----SSHHHHHHTSSEEEE-HHHHHHHHHHH-TT---B--TTGGG--HHHHHHHHHHIIIIIGGG-